Protein AF-H1XUW6-F1 (afdb_monomer)

Radius of gyration: 20.81 Å; Cα contacts (8 Å, |Δi|>4): 342; chains: 1; bounding box: 44×27×60 Å

InterPro domains:
  IPR002676 RimM, N-terminal [PF01782] (3-83)
  IPR009000 Translation protein, beta-barrel domain superfamily [SSF50447] (1-86)
  IPR011033 PRC-barrel-like superfamily [SSF50346] (94-164)
  IPR011961 Ribosome maturation factor RimM [MF_00014] (1-164)
  IPR011961 Ribosome maturation factor RimM [PTHR33692] (2-167)
  IPR011961 Ribosome maturation factor RimM [TIGR02273] (1-164)
  IPR036976 RimM, N-terminal domain superfamily [G3DSA:2.40.30.60] (1-87)
  IPR056792 Ribosome maturation factor RimM, PRC barrel domain [PF24986] (97-164)

Organism: NCBI:txid880073

Solvent-accessible surface area (backbone atoms only — not comparable to full-atom values): 9407 Å² total; per-residue (Å²): 113,46,75,42,27,34,28,67,38,51,42,74,62,63,9,20,30,35,24,42,62,67,44,94,60,69,73,55,58,72,74,46,62,53,40,28,34,75,51,91,96,44,72,46,78,42,42,50,72,46,68,46,81,53,91,74,30,39,36,41,29,35,73,88,21,66,29,37,72,55,19,49,75,43,44,72,34,49,35,28,38,52,73,91,70,51,78,79,66,56,95,94,52,76,58,67,80,62,48,50,63,20,37,32,23,37,85,88,66,48,78,55,32,29,27,73,48,75,50,81,51,98,85,55,41,32,36,33,31,38,30,88,90,71,48,80,35,77,41,59,69,40,75,83,30,47,71,46,76,37,67,89,81,39,35,30,34,30,49,87,58,89,72,62,80,78,118

Secondary structure (DSSP, 8-state):
-EEEEEEEEEETTTTEEEEEE-SS-GGGGGT-SEEEEEETTEEEEEEEEEEEEETTEEEEEETT--SHHHHHTTTTPEEEE-STTSPPPPTT---HHHHTTPEEEETT--EEEEEEEEE--SS--EEEEEPTTS-EEEEE-STTTEEEEETTTTEEEE---TTTT--

Foldseek 3Di:
DDFFWWFAAADDFQQKTKIFGPDPCPVLVQVDQWWWWDDPPDTDIWGWDDWDDDVRIIITDTPVGGGRVSSRVRHGITTHDDPVSDDPADVLDDDFVLQFQAFEAEPVRHTAATFHGWDDDPPFIWTWGQGPVGDTFTFTSDCQFWVDDDSPVSHTYTHDDPPRPVD

Mean predicted aligned error: 10.12 Å

Structure (mmCIF, N/CA/C/O backbone):
data_AF-H1XUW6-F1
#
_entry.id   AF-H1XUW6-F1
#
loop_
_atom_site.group_PDB
_atom_site.id
_atom_site.type_symbol
_atom_site.label_atom_id
_atom_site.label_alt_id
_atom_site.label_comp_id
_atom_site.label_asym_id
_atom_site.label_entity_id
_atom_site.label_seq_id
_atom_site.pdbx_PDB_ins_code
_atom_site.Cartn_x
_atom_site.Cartn_y
_atom_site.Cartn_z
_atom_site.occupancy
_atom_site.B_iso_or_equiv
_atom_site.auth_seq_id
_atom_site.auth_comp_id
_atom_site.auth_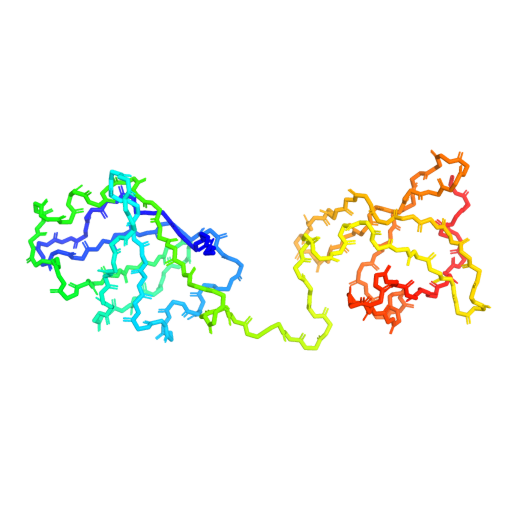asym_id
_atom_site.auth_atom_id
_atom_site.pdbx_PDB_model_num
ATOM 1 N N . MET A 1 1 ? -0.558 -10.169 4.168 1.00 84.81 1 MET A N 1
ATOM 2 C CA . MET A 1 1 ? -1.351 -9.175 4.928 1.00 84.81 1 MET A CA 1
ATOM 3 C C . MET A 1 1 ? -0.705 -7.824 4.738 1.00 84.81 1 MET A C 1
ATOM 5 O O . MET A 1 1 ? 0.509 -7.741 4.877 1.00 84.81 1 MET A O 1
ATOM 9 N N . PHE A 1 2 ? -1.504 -6.805 4.456 1.00 89.50 2 PHE A N 1
ATOM 10 C CA . PHE A 1 2 ? -1.048 -5.498 3.984 1.00 89.50 2 PHE A CA 1
ATOM 11 C C . PHE A 1 2 ? -1.470 -4.414 4.970 1.00 89.50 2 PHE A C 1
ATOM 13 O O . PHE A 1 2 ? -2.565 -4.500 5.518 1.00 89.50 2 PHE A O 1
ATOM 20 N N . VAL A 1 3 ? -0.599 -3.439 5.242 1.00 92.56 3 VAL A N 1
ATOM 21 C CA . VAL A 1 3 ? -0.906 -2.317 6.144 1.00 92.56 3 VAL A CA 1
ATOM 22 C C . VAL A 1 3 ? -1.765 -1.305 5.394 1.00 92.56 3 VAL A C 1
ATOM 24 O O . VAL A 1 3 ? -1.404 -0.897 4.297 1.00 92.56 3 VAL A O 1
ATOM 27 N N . VAL A 1 4 ? -2.870 -0.873 5.998 1.00 94.25 4 VAL A N 1
ATOM 28 C CA . VAL A 1 4 ? -3.778 0.128 5.400 1.00 94.25 4 VAL A CA 1
ATOM 29 C C . VAL A 1 4 ? -3.890 1.409 6.220 1.00 94.25 4 VAL A C 1
ATOM 31 O O . VAL A 1 4 ? -4.238 2.463 5.687 1.00 94.25 4 VAL A O 1
ATOM 34 N N . GLY A 1 5 ? -3.550 1.359 7.508 1.00 95.88 5 GLY A N 1
ATOM 35 C CA . GLY A 1 5 ? -3.573 2.534 8.370 1.00 95.88 5 GLY A CA 1
ATOM 36 C C . GLY A 1 5 ? -2.934 2.298 9.730 1.00 95.88 5 GLY A C 1
ATOM 37 O O . GLY A 1 5 ? -2.570 1.173 10.078 1.00 95.88 5 GLY A O 1
ATOM 38 N N . ARG A 1 6 ? -2.807 3.370 10.512 1.00 97.69 6 ARG A N 1
ATOM 39 C CA . ARG A 1 6 ? -2.270 3.343 11.878 1.00 97.69 6 ARG A CA 1
ATOM 40 C C . ARG A 1 6 ? -3.188 4.088 12.832 1.00 97.69 6 ARG A C 1
ATOM 42 O O . ARG A 1 6 ? -3.545 5.240 12.596 1.00 97.69 6 ARG A O 1
ATOM 49 N N . VAL A 1 7 ? -3.561 3.449 13.932 1.00 98.00 7 VAL A N 1
ATOM 50 C CA . VAL A 1 7 ? -4.396 4.065 14.964 1.00 98.00 7 VAL A CA 1
ATOM 51 C C . VAL A 1 7 ? -3.597 5.155 15.680 1.00 98.00 7 VAL A C 1
ATOM 53 O O . VAL A 1 7 ? -2.545 4.894 16.256 1.00 98.00 7 VAL A O 1
ATOM 56 N N . LEU A 1 8 ? -4.105 6.385 15.680 1.00 97.81 8 LEU A N 1
ATOM 57 C CA . LEU A 1 8 ? -3.460 7.525 16.335 1.00 97.81 8 LEU A CA 1
ATOM 58 C C . LEU A 1 8 ? -3.909 7.680 17.786 1.00 97.81 8 LEU A C 1
ATOM 60 O O . LEU A 1 8 ? -3.096 7.918 18.681 1.00 97.81 8 LEU A O 1
ATOM 64 N N . LYS A 1 9 ? -5.223 7.618 18.009 1.00 97.31 9 LYS A N 1
ATOM 65 C CA . LYS A 1 9 ? -5.851 7.841 19.313 1.00 97.31 9 LYS A CA 1
ATOM 66 C C . LYS A 1 9 ? -7.312 7.386 19.314 1.00 97.31 9 LYS A C 1
ATOM 68 O O . LYS A 1 9 ? -7.914 7.342 18.237 1.00 97.31 9 LYS A O 1
ATOM 73 N N . PRO A 1 10 ? -7.912 7.156 20.490 1.00 97.31 10 PRO A N 1
ATOM 74 C CA . PRO A 1 10 ? -9.360 7.068 20.617 1.00 97.31 10 PRO A CA 1
ATOM 75 C C . PRO A 1 10 ? -10.067 8.349 20.174 1.00 97.31 10 PRO A C 1
ATOM 77 O O . PRO A 1 10 ? -9.499 9.448 20.184 1.00 97.31 10 PRO A O 1
ATOM 80 N N . GLN A 1 11 ? -11.328 8.193 19.796 1.00 95.56 11 GLN A N 1
ATOM 81 C CA . GLN A 1 11 ? -12.229 9.252 19.382 1.00 95.56 11 GLN A CA 1
ATOM 82 C C . GLN A 1 11 ? -13.557 9.105 20.135 1.00 95.56 11 GLN A C 1
ATOM 84 O O . GLN A 1 11 ? -14.330 8.187 19.879 1.00 95.56 11 GLN A O 1
ATOM 89 N N . GLY A 1 12 ? -13.851 10.051 21.029 1.00 91.25 12 GLY A N 1
ATOM 90 C CA . GLY A 1 12 ? -15.042 9.981 21.881 1.00 91.25 12 GLY A CA 1
ATOM 91 C C . GLY A 1 12 ? -14.937 8.890 22.951 1.00 91.25 12 GLY A C 1
ATOM 92 O O . GLY A 1 12 ? -13.843 8.431 23.267 1.00 91.25 12 GLY A O 1
ATOM 93 N N . ILE A 1 13 ? -16.083 8.507 23.522 1.00 90.12 13 ILE A N 1
ATOM 94 C CA . ILE A 1 13 ? -16.157 7.576 24.664 1.00 90.12 13 ILE A CA 1
ATOM 95 C C . ILE A 1 13 ? -16.620 6.159 24.286 1.00 90.12 13 ILE A C 1
ATOM 97 O O . ILE A 1 13 ? -16.402 5.228 25.049 1.00 90.12 13 ILE A O 1
ATOM 101 N N . ASN A 1 14 ? -17.199 5.971 23.095 1.00 91.88 14 ASN A N 1
ATOM 102 C CA . ASN A 1 14 ? -17.826 4.707 22.673 1.00 91.88 14 ASN A CA 1
ATOM 103 C C . ASN A 1 14 ? -16.840 3.700 22.045 1.00 91.88 14 ASN A C 1
ATOM 105 O O . ASN A 1 14 ? -17.261 2.789 21.333 1.00 91.88 14 ASN A O 1
ATOM 109 N N . GLY A 1 15 ? -15.531 3.894 22.221 1.00 93.00 15 GLY A N 1
ATOM 110 C CA . GLY A 1 15 ? -14.502 3.001 21.678 1.00 93.00 15 GLY A CA 1
ATOM 111 C C . GLY A 1 15 ? -14.151 3.188 20.196 1.00 93.00 15 GLY A C 1
ATOM 112 O O . GLY A 1 15 ? -13.415 2.385 19.629 1.00 93.00 15 GLY A O 1
ATOM 113 N N . SER A 1 16 ? -14.624 4.255 19.544 1.00 97.19 16 SER A N 1
ATOM 114 C CA . SER A 1 16 ? -14.145 4.607 18.202 1.00 97.19 16 SER A CA 1
ATOM 115 C C . SER A 1 16 ? -12.686 5.068 18.231 1.00 97.19 16 SER A C 1
ATOM 117 O O . SER A 1 16 ? -12.210 5.636 19.215 1.00 97.19 16 SER A O 1
ATOM 119 N N . VAL A 1 17 ? -11.977 4.886 17.121 1.00 98.25 17 VAL A N 1
ATOM 120 C CA . VAL A 1 17 ? -10.581 5.299 16.959 1.00 98.25 17 VAL A CA 1
ATOM 121 C C . VAL A 1 17 ? -10.401 6.216 15.759 1.00 98.25 17 VAL A C 1
ATOM 123 O O . VAL A 1 17 ? -11.085 6.089 14.746 1.00 98.25 17 VAL A O 1
ATOM 126 N N . LYS A 1 18 ? -9.442 7.137 15.868 1.00 98.12 18 LYS A N 1
ATOM 127 C CA . LYS A 1 18 ? -8.924 7.926 14.753 1.00 98.12 18 LYS A CA 1
ATOM 128 C C . LYS A 1 18 ? -7.691 7.235 14.181 1.00 98.12 18 LYS A C 1
ATOM 130 O O . LYS A 1 18 ? -6.740 6.965 14.914 1.00 98.12 18 LYS A O 1
ATOM 135 N N . VAL A 1 19 ? -7.681 7.034 12.873 1.00 98.25 19 VAL A N 1
ATOM 136 C CA . VAL A 1 19 ? -6.654 6.296 12.139 1.00 98.25 19 VAL A CA 1
ATOM 137 C C . VAL A 1 19 ? -6.062 7.194 11.053 1.00 98.25 19 VAL A C 1
ATOM 139 O O . VAL A 1 19 ? -6.780 7.910 10.357 1.00 98.25 19 VAL A O 1
ATOM 142 N N . GLU A 1 20 ? -4.739 7.186 10.944 1.00 97.12 20 GLU A N 1
ATOM 143 C CA . GLU A 1 20 ? -3.977 7.744 9.827 1.00 97.12 20 GLU A CA 1
ATOM 144 C C . GLU A 1 20 ? -4.001 6.767 8.653 1.00 97.12 20 GLU A C 1
ATOM 146 O O . GLU A 1 20 ? -3.740 5.576 8.835 1.00 97.12 20 GLU A O 1
ATOM 151 N N . ILE A 1 21 ? -4.333 7.271 7.466 1.00 95.12 21 ILE A N 1
ATOM 152 C CA . ILE A 1 21 ? -4.426 6.469 6.246 1.00 95.12 21 ILE A CA 1
ATOM 153 C C . ILE A 1 21 ? -3.017 6.260 5.681 1.00 95.12 21 ILE A C 1
ATOM 155 O O . ILE A 1 21 ? -2.269 7.222 5.526 1.00 95.12 21 ILE A O 1
ATOM 159 N N . ILE A 1 22 ? -2.667 5.004 5.394 1.00 92.94 22 ILE A N 1
ATOM 160 C CA . ILE A 1 22 ? -1.385 4.613 4.777 1.00 92.94 22 ILE A CA 1
ATOM 161 C C . ILE A 1 22 ? -1.601 4.093 3.346 1.00 92.94 22 ILE A C 1
ATOM 163 O O . ILE A 1 22 ? -0.700 4.170 2.520 1.00 92.94 22 ILE A O 1
ATOM 167 N N . THR A 1 23 ? -2.793 3.576 3.043 1.00 85.38 23 THR A N 1
ATOM 168 C CA . THR A 1 23 ? -3.157 3.104 1.700 1.00 85.38 23 THR A CA 1
ATOM 169 C C . THR A 1 23 ? -3.472 4.248 0.730 1.00 85.38 23 THR A C 1
ATOM 171 O O . THR A 1 23 ? -4.017 5.276 1.131 1.00 85.38 23 THR A O 1
ATOM 174 N N . SER A 1 24 ? -3.205 4.028 -0.559 1.00 82.69 24 SER A N 1
ATOM 175 C CA . SER A 1 24 ? -3.619 4.910 -1.659 1.00 82.69 24 SER A CA 1
ATOM 176 C C . SER A 1 24 ? -5.123 4.850 -1.959 1.00 82.69 24 SER A C 1
ATOM 178 O O . SER A 1 24 ? -5.632 5.709 -2.670 1.00 82.69 24 SER A O 1
ATOM 180 N N . PHE A 1 25 ? -5.847 3.876 -1.393 1.00 85.69 25 PHE A N 1
ATOM 181 C CA . PHE A 1 25 ? -7.282 3.666 -1.612 1.00 85.69 25 PHE A CA 1
ATOM 182 C C . PHE A 1 25 ? -8.075 3.909 -0.313 1.00 85.69 25 PHE A C 1
ATOM 184 O O . PHE A 1 25 ? -8.501 2.958 0.341 1.00 85.69 25 PHE A O 1
ATOM 191 N N . PRO A 1 26 ? -8.259 5.168 0.126 1.00 88.00 26 PRO A N 1
ATOM 192 C CA . PRO A 1 26 ? -8.927 5.480 1.392 1.00 88.00 26 PRO A CA 1
ATOM 193 C C . PRO A 1 26 ? -10.404 5.061 1.418 1.00 88.00 26 PRO A C 1
ATOM 195 O O . PRO A 1 26 ? -10.887 4.600 2.451 1.00 88.00 26 PRO A O 1
ATOM 198 N N . GLU A 1 27 ? -11.102 5.192 0.286 1.00 89.56 27 GLU A N 1
ATOM 199 C CA . GLU A 1 27 ? -12.525 4.846 0.121 1.00 89.56 27 GLU A CA 1
ATOM 200 C C . GLU A 1 27 ? -12.804 3.382 0.499 1.00 89.56 27 GLU A C 1
ATOM 202 O O . GLU A 1 27 ? -13.822 3.077 1.114 1.00 89.56 27 GLU A O 1
ATOM 207 N N . HIS A 1 28 ? -11.836 2.496 0.245 1.00 89.50 28 HIS A N 1
ATOM 208 C CA . HIS A 1 28 ? -11.935 1.062 0.498 1.00 89.50 28 HIS A CA 1
ATOM 209 C C . HIS A 1 28 ? -12.192 0.710 1.973 1.00 89.50 28 HIS A C 1
ATOM 211 O O . HIS A 1 28 ? -12.783 -0.325 2.272 1.00 89.50 28 HIS A O 1
ATOM 217 N N . PHE A 1 29 ? -11.834 1.583 2.926 1.00 93.56 29 PHE A N 1
ATOM 218 C CA . PHE A 1 29 ? -12.207 1.367 4.327 1.00 93.56 29 PHE A CA 1
ATOM 219 C C . PHE A 1 29 ? -13.722 1.219 4.525 1.00 93.56 29 PHE A C 1
ATOM 221 O O . PHE A 1 29 ? -14.121 0.561 5.480 1.00 93.56 29 PHE A O 1
ATOM 228 N N . MET A 1 30 ? -14.554 1.811 3.662 1.00 92.31 30 MET A N 1
ATOM 229 C CA . MET A 1 30 ? -16.014 1.713 3.754 1.00 92.31 30 MET A CA 1
ATOM 230 C C . MET A 1 30 ? -16.552 0.325 3.380 1.00 92.31 30 MET A C 1
ATOM 232 O O . MET A 1 30 ? -17.631 -0.038 3.844 1.00 92.31 30 MET A O 1
ATOM 236 N N . ASP A 1 31 ? -15.793 -0.456 2.608 1.00 92.44 31 ASP A N 1
ATOM 237 C CA . ASP A 1 31 ? -16.181 -1.796 2.150 1.00 92.44 31 ASP A CA 1
ATOM 238 C C . ASP A 1 31 ? -15.630 -2.913 3.054 1.00 92.44 31 ASP A C 1
ATOM 240 O O . ASP A 1 31 ? -16.111 -4.053 3.039 1.00 92.44 31 ASP A O 1
ATOM 244 N N . LEU A 1 32 ? -14.632 -2.593 3.884 1.00 94.50 32 LEU A N 1
ATOM 245 C CA . LEU A 1 32 ? -14.008 -3.544 4.797 1.00 94.50 32 LEU A CA 1
ATOM 246 C C . LEU A 1 32 ? -14.962 -3.963 5.920 1.00 94.50 32 LEU A C 1
ATOM 248 O O . LEU A 1 32 ? -15.417 -3.157 6.728 1.00 94.50 32 LEU A O 1
ATOM 252 N N . LYS A 1 33 ? -15.167 -5.277 6.051 1.00 96.12 33 LYS A N 1
ATOM 253 C CA . LYS A 1 33 ? -15.935 -5.871 7.163 1.00 96.12 33 LYS A CA 1
ATOM 254 C C . LYS A 1 33 ? -15.106 -6.065 8.429 1.00 96.12 33 LYS A C 1
ATOM 256 O O . LYS A 1 33 ? -15.650 -6.148 9.528 1.00 96.12 33 LYS A O 1
ATOM 261 N N . LYS A 1 34 ? -13.790 -6.200 8.284 1.00 96.75 34 LYS A N 1
ATOM 262 C CA . LYS A 1 34 ? -12.857 -6.425 9.388 1.00 96.75 34 LYS A CA 1
ATOM 263 C C . LYS A 1 34 ? -11.459 -5.963 9.017 1.00 96.75 34 LYS A C 1
ATOM 265 O O . LYS A 1 34 ? -11.097 -5.909 7.847 1.00 96.75 34 LYS A O 1
ATOM 270 N N . VAL A 1 35 ? -10.656 -5.717 10.038 1.00 97.31 35 VAL A N 1
ATOM 271 C CA . VAL A 1 35 ? -9.208 -5.518 9.936 1.00 97.31 35 VAL A CA 1
ATOM 272 C C . VAL A 1 35 ? -8.515 -6.383 10.973 1.00 97.31 35 VAL A C 1
ATOM 274 O O . VAL A 1 35 ? -9.141 -6.922 11.883 1.00 97.31 35 VAL A O 1
ATOM 277 N N . TYR A 1 36 ? -7.205 -6.514 10.848 1.00 97.38 36 TYR A N 1
ATOM 278 C CA . TYR A 1 36 ? -6.379 -7.211 11.817 1.00 97.38 36 TYR A CA 1
ATOM 279 C C . TYR A 1 36 ? -5.450 -6.227 12.507 1.00 97.38 36 TYR A C 1
ATOM 281 O O . TYR A 1 36 ? -4.937 -5.304 11.879 1.00 97.38 36 TYR A O 1
ATOM 289 N N . VAL A 1 37 ? -5.195 -6.459 13.787 1.00 96.56 37 VAL A N 1
ATOM 290 C CA . VAL A 1 37 ? -4.239 -5.703 14.593 1.00 96.56 37 VAL A CA 1
ATOM 291 C C . VAL A 1 37 ? -3.194 -6.670 15.131 1.00 96.56 37 VAL A C 1
ATOM 293 O O . VAL A 1 37 ? -3.535 -7.751 15.615 1.00 96.56 37 VAL A O 1
ATOM 296 N N . GLN A 1 38 ? -1.915 -6.301 15.046 1.00 90.44 38 GLN A N 1
ATOM 297 C CA . GLN A 1 38 ? -0.851 -7.079 15.678 1.00 90.44 38 GLN A CA 1
ATOM 298 C C . GLN A 1 38 ? -0.941 -6.901 17.200 1.00 90.44 38 GLN A C 1
ATOM 300 O O . GLN A 1 38 ? -0.817 -5.793 17.716 1.00 90.44 38 GLN A O 1
ATOM 305 N N . LYS A 1 39 ? -1.153 -7.997 17.922 1.00 84.19 39 LYS A N 1
ATOM 306 C CA . LYS A 1 39 ? -1.145 -8.056 19.385 1.00 84.19 39 LYS A CA 1
ATOM 307 C C . LYS A 1 39 ? -0.180 -9.162 19.790 1.00 84.19 39 LYS A C 1
ATOM 309 O O . LYS A 1 39 ? -0.408 -10.334 19.497 1.00 84.19 39 LYS A O 1
ATOM 314 N N . GLU A 1 40 ? 0.921 -8.775 20.428 1.00 82.31 40 GLU A N 1
ATOM 315 C CA . GLU A 1 40 ? 2.009 -9.694 20.782 1.00 82.31 40 GLU A CA 1
ATOM 316 C C . GLU A 1 40 ? 2.459 -10.515 19.555 1.00 82.31 40 GLU A C 1
ATOM 318 O O . GLU A 1 40 ? 2.821 -9.949 18.522 1.00 82.31 40 GLU A O 1
ATOM 323 N N . ASN A 1 41 ? 2.374 -11.845 19.633 1.00 83.94 41 ASN A N 1
ATOM 324 C CA . ASN A 1 41 ? 2.787 -12.777 18.586 1.00 83.94 41 ASN A CA 1
ATOM 325 C C . ASN A 1 41 ? 1.642 -13.208 17.655 1.00 83.94 41 ASN A C 1
ATOM 327 O O . ASN A 1 41 ? 1.804 -14.152 16.882 1.00 83.94 41 ASN A O 1
ATOM 331 N N . LYS A 1 42 ? 0.467 -12.567 17.729 1.00 89.00 42 LYS A N 1
ATOM 332 C CA . LYS A 1 42 ? -0.702 -12.931 16.919 1.00 89.00 42 LYS A CA 1
ATOM 333 C C . LYS A 1 42 ? -1.357 -11.710 16.287 1.00 89.00 42 LYS A C 1
ATOM 335 O O . LYS A 1 42 ? -1.270 -10.590 16.779 1.00 89.00 42 LYS A O 1
ATOM 340 N N . LYS A 1 43 ? -2.051 -11.945 15.178 1.00 88.38 43 LYS A N 1
ATOM 341 C CA . LYS A 1 43 ? -2.925 -10.948 14.564 1.00 88.38 43 LYS A CA 1
ATOM 342 C C . LYS A 1 43 ? -4.356 -11.232 14.971 1.00 88.38 43 LYS A C 1
ATOM 344 O O . LYS A 1 43 ? -4.897 -12.282 14.636 1.00 88.38 43 LYS A O 1
ATOM 349 N N . GLN A 1 44 ? -4.937 -10.305 15.713 1.00 95.06 44 GLN A N 1
ATOM 350 C CA . GLN A 1 44 ? -6.314 -10.387 16.169 1.00 95.06 44 GLN A CA 1
ATOM 351 C C . GLN A 1 44 ? -7.216 -9.655 15.178 1.00 95.06 44 GLN A C 1
ATOM 353 O O . GLN A 1 44 ? -6.894 -8.543 14.765 1.00 95.06 44 GLN A O 1
ATOM 358 N N . ALA A 1 45 ? -8.318 -10.290 14.783 1.00 96.56 45 ALA A N 1
ATOM 359 C CA . ALA A 1 45 ? -9.327 -9.669 13.936 1.00 96.56 45 ALA A CA 1
ATOM 360 C C . ALA A 1 45 ? -10.228 -8.741 14.766 1.00 96.56 45 ALA A C 1
ATOM 362 O O . ALA A 1 45 ? -10.577 -9.076 15.896 1.00 96.56 45 ALA A O 1
ATOM 363 N N . TYR A 1 46 ? -10.598 -7.610 14.176 1.00 97.62 46 TYR A N 1
ATOM 364 C CA . TYR A 1 46 ? -11.557 -6.642 14.696 1.00 97.62 46 TYR A CA 1
ATOM 365 C C . TYR A 1 46 ? -12.598 -6.363 13.616 1.00 97.62 46 TYR A C 1
ATOM 367 O O . TYR A 1 46 ? -12.244 -6.012 12.485 1.00 97.62 46 TYR A O 1
ATOM 375 N N . SER A 1 47 ? -13.868 -6.537 13.957 1.00 98.12 47 SER A N 1
ATOM 376 C CA . SER A 1 47 ? -15.004 -6.347 13.060 1.00 98.12 47 SER A CA 1
ATOM 377 C C . SER A 1 47 ? -15.369 -4.870 13.004 1.00 98.12 47 SER A C 1
ATOM 379 O O . SER A 1 47 ? -15.470 -4.208 14.035 1.00 98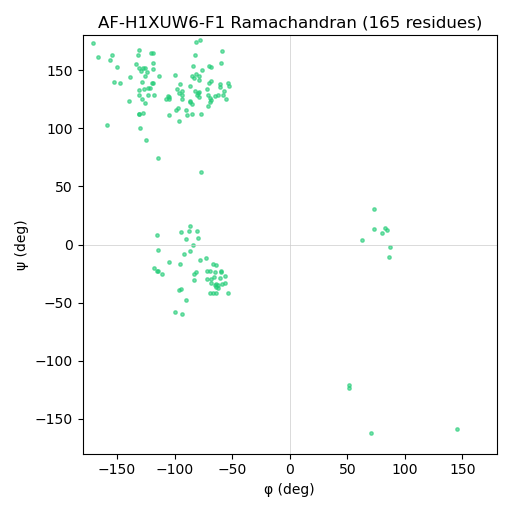.12 47 SER A O 1
ATOM 381 N N . ILE A 1 48 ? -15.555 -4.338 11.802 1.00 97.88 48 ILE A N 1
ATOM 382 C CA . ILE A 1 48 ? -15.886 -2.931 11.584 1.00 97.88 48 ILE A CA 1
ATOM 383 C C . ILE A 1 48 ? -17.406 -2.757 11.660 1.00 97.88 48 ILE A C 1
ATOM 385 O O . ILE A 1 48 ? -18.139 -3.372 10.892 1.00 97.88 48 ILE A O 1
ATOM 389 N N . GLU A 1 49 ? -17.877 -1.894 12.561 1.00 97.31 49 GLU A N 1
ATOM 390 C CA . GLU A 1 49 ? -19.298 -1.522 12.660 1.00 97.31 49 GLU A CA 1
ATOM 391 C C . GLU A 1 49 ? -19.606 -0.226 11.919 1.00 97.31 49 GLU A C 1
ATOM 393 O O . GLU A 1 49 ? -20.663 -0.079 11.309 1.00 97.31 49 GLU A O 1
ATOM 398 N N . GLN A 1 50 ? -18.692 0.741 11.998 1.00 96.38 50 GLN A N 1
ATOM 399 C CA . GLN A 1 50 ? -18.884 2.046 11.387 1.00 96.38 50 GLN A CA 1
ATOM 400 C C . GLN A 1 50 ? -17.554 2.618 10.923 1.00 96.38 50 GLN A C 1
ATOM 402 O O . GLN A 1 50 ? -16.552 2.566 11.640 1.00 96.38 50 GLN A O 1
ATOM 407 N N . VAL A 1 51 ? -17.587 3.235 9.746 1.00 97.50 51 VAL A N 1
ATOM 408 C CA . VAL A 1 51 ? -16.460 3.939 9.143 1.00 97.50 51 VAL A CA 1
ATOM 409 C C . VAL A 1 51 ? -16.899 5.334 8.741 1.00 97.50 51 VAL A C 1
ATOM 411 O O . VAL A 1 51 ? -18.002 5.541 8.239 1.00 97.50 51 VAL A O 1
ATOM 414 N N . ARG A 1 52 ? -16.022 6.311 8.965 1.00 96.31 52 ARG A N 1
ATOM 415 C CA . ARG A 1 52 ? -16.181 7.668 8.447 1.00 96.31 52 ARG A CA 1
ATOM 416 C C . ARG A 1 52 ? -14.845 8.210 7.963 1.00 96.31 52 ARG A C 1
ATOM 418 O O . ARG A 1 52 ? -13.906 8.328 8.749 1.00 96.31 52 ARG A O 1
ATOM 425 N N . LEU A 1 53 ? -14.791 8.611 6.698 1.00 95.44 53 LEU A N 1
ATOM 426 C CA . LEU A 1 53 ? -13.629 9.270 6.105 1.00 95.44 53 LEU A CA 1
ATOM 427 C C . LEU A 1 53 ? -13.648 10.780 6.355 1.00 95.44 53 LEU A C 1
ATOM 429 O O . LEU A 1 53 ? -14.703 11.416 6.431 1.00 95.44 53 LEU A O 1
ATOM 433 N N . SER A 1 54 ? -12.461 11.357 6.543 1.00 92.88 54 SER A N 1
ATOM 434 C CA . SER A 1 54 ? -12.273 12.793 6.730 1.00 92.88 54 SER A CA 1
ATOM 435 C C . SER A 1 54 ? -10.837 13.203 6.398 1.00 92.88 54 SER A C 1
ATOM 437 O O . SER A 1 54 ? -9.919 13.043 7.211 1.00 92.88 54 SER A O 1
ATOM 439 N N . ASN A 1 55 ? -10.646 13.792 5.215 1.00 87.38 55 ASN A N 1
ATOM 440 C CA . ASN A 1 55 ? -9.334 14.179 4.690 1.00 87.38 55 ASN A CA 1
ATOM 441 C C . ASN A 1 55 ? -8.346 12.992 4.755 1.00 87.38 55 ASN A C 1
ATOM 443 O O . ASN A 1 55 ? -8.633 11.914 4.255 1.00 87.38 55 ASN A O 1
ATOM 447 N N . ARG A 1 56 ? -7.204 13.168 5.428 1.00 89.44 56 ARG A N 1
ATOM 448 C CA . ARG A 1 56 ? -6.154 12.149 5.625 1.00 89.44 56 ARG A CA 1
ATOM 449 C C . ARG A 1 56 ? -6.430 11.134 6.746 1.00 89.44 56 ARG A C 1
ATOM 451 O O . ARG A 1 56 ? -5.509 10.457 7.202 1.00 89.44 56 ARG A O 1
ATOM 458 N N . PHE A 1 57 ? -7.650 11.097 7.277 1.00 96.44 57 PHE A N 1
ATOM 459 C CA . PHE A 1 57 ? -8.001 10.258 8.418 1.00 96.44 57 PHE A CA 1
ATOM 460 C C . PHE A 1 57 ? -9.242 9.422 8.146 1.00 96.44 57 PHE A C 1
ATOM 462 O O . PHE A 1 57 ? -10.180 9.865 7.481 1.00 96.44 57 PHE A O 1
ATOM 469 N N . VAL A 1 58 ? -9.271 8.249 8.768 1.00 97.38 58 VAL A N 1
ATOM 470 C CA . VAL A 1 58 ? -10.468 7.424 8.885 1.00 97.38 58 VAL A CA 1
ATOM 471 C C . VAL A 1 58 ? -10.812 7.244 10.360 1.00 97.38 58 VAL A C 1
ATOM 473 O O . VAL A 1 58 ? -9.936 7.109 11.215 1.00 97.38 58 VAL A O 1
ATOM 476 N N . PHE A 1 59 ? -12.097 7.316 10.678 1.00 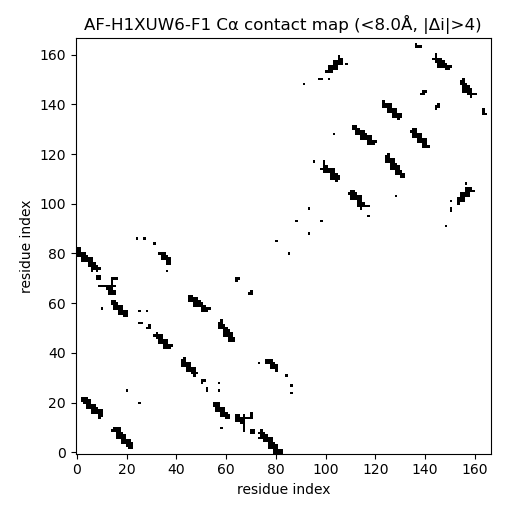97.75 59 PHE A N 1
ATOM 477 C CA . PHE A 1 59 ? -12.624 7.043 12.006 1.00 97.75 59 PHE A CA 1
ATOM 478 C C . PHE A 1 59 ? -13.361 5.719 11.960 1.00 97.75 59 PHE A C 1
ATOM 480 O O . PHE A 1 59 ? -14.244 5.549 11.121 1.00 97.75 59 PHE A O 1
ATOM 487 N N . ILE A 1 60 ? -12.987 4.797 12.841 1.00 98.12 60 ILE A N 1
ATOM 488 C CA . ILE A 1 60 ? -13.510 3.433 12.828 1.00 98.12 60 ILE A CA 1
ATOM 489 C C . ILE A 1 60 ? -14.071 3.097 14.203 1.00 98.12 60 ILE A C 1
ATOM 491 O O . ILE A 1 60 ? -13.439 3.371 15.224 1.00 98.12 60 ILE A O 1
ATOM 495 N N . LYS A 1 61 ? -15.261 2.505 14.227 1.00 98.00 61 LYS A N 1
ATOM 496 C CA . LYS A 1 61 ? -15.834 1.833 15.391 1.00 98.00 61 LYS A CA 1
ATOM 497 C C . LYS A 1 61 ? -15.729 0.328 15.160 1.00 98.00 61 LYS A C 1
ATOM 499 O O . LYS A 1 61 ? -16.199 -0.164 14.134 1.00 98.00 61 LYS A O 1
ATOM 504 N N . PHE A 1 62 ? -15.104 -0.367 16.105 1.00 98.00 62 PHE A N 1
ATOM 505 C CA . PHE A 1 62 ? -15.029 -1.824 16.105 1.00 98.00 62 PHE A CA 1
ATOM 506 C C . PHE A 1 62 ? -16.071 -2.417 17.054 1.00 98.00 62 PHE A C 1
ATOM 508 O O . PHE A 1 62 ? -16.323 -1.838 18.114 1.00 98.00 62 PHE A O 1
ATOM 515 N N . ALA A 1 63 ? -16.618 -3.580 16.701 1.00 97.44 63 ALA A N 1
ATOM 516 C CA . ALA A 1 63 ? -17.594 -4.293 17.532 1.00 97.44 63 ALA A CA 1
ATOM 517 C C . ALA A 1 63 ? -16.987 -4.743 18.869 1.00 97.44 63 ALA A C 1
ATOM 519 O O . ALA A 1 63 ? -17.635 -4.741 19.916 1.00 97.44 63 ALA A O 1
ATOM 520 N N . GLU A 1 64 ? -15.702 -5.090 18.846 1.00 97.06 64 GLU A N 1
ATOM 521 C CA . GLU A 1 64 ? -14.956 -5.600 19.993 1.00 97.06 64 GLU A CA 1
ATOM 522 C C . GLU A 1 64 ? -14.399 -4.490 20.903 1.00 97.06 64 GLU A C 1
ATOM 524 O O . GLU A 1 64 ? -13.721 -4.805 21.876 1.00 97.06 64 GLU A O 1
ATOM 529 N N . VAL A 1 65 ? -14.630 -3.207 20.587 1.00 97.06 65 VAL A N 1
ATOM 530 C CA . VAL A 1 65 ? -14.050 -2.061 21.312 1.00 97.06 65 VAL A CA 1
ATOM 531 C C . VAL A 1 65 ? -15.143 -1.073 21.681 1.00 97.06 65 VAL A C 1
ATOM 533 O O . VAL A 1 65 ? -15.564 -0.274 20.848 1.00 97.06 65 VAL A O 1
ATOM 536 N N . ASN A 1 66 ? -15.604 -1.101 22.927 1.00 96.62 66 ASN A N 1
ATOM 537 C CA . ASN A 1 66 ? -16.808 -0.411 23.397 1.00 96.62 66 ASN A CA 1
ATOM 538 C C . ASN A 1 66 ? -16.556 0.711 24.405 1.00 96.62 66 ASN A C 1
ATOM 540 O O . ASN A 1 66 ? -17.488 1.443 24.737 1.00 96.62 66 ASN A O 1
ATOM 544 N N . SER A 1 67 ? -15.309 0.903 24.830 1.00 96.94 67 SER A N 1
ATOM 545 C CA . SER A 1 67 ? -14.910 1.972 25.746 1.00 96.94 67 SER A CA 1
ATOM 546 C C . SER A 1 67 ? -13.674 2.723 25.256 1.00 96.94 67 SER A C 1
ATOM 548 O O . SER A 1 67 ? -12.932 2.256 24.384 1.00 96.94 67 SER A O 1
ATOM 550 N N . ILE A 1 68 ? -13.439 3.909 25.822 1.00 96.94 68 ILE A N 1
ATOM 551 C CA . ILE A 1 68 ? -12.216 4.670 25.552 1.00 96.94 68 ILE A CA 1
ATOM 552 C C . ILE A 1 68 ? -10.973 3.902 26.018 1.00 96.94 68 ILE A C 1
ATOM 554 O O . ILE A 1 68 ? -9.971 3.907 25.310 1.00 96.94 68 ILE A O 1
ATOM 558 N N . GLU A 1 69 ? -11.044 3.189 27.143 1.00 96.88 69 GLU A N 1
ATOM 559 C CA . GLU A 1 69 ? -9.949 2.387 27.690 1.00 96.88 69 GLU A CA 1
ATOM 560 C C . GLU A 1 69 ? -9.566 1.237 26.752 1.00 96.88 69 GLU A C 1
ATOM 562 O O . GLU A 1 69 ? -8.384 0.998 26.509 1.00 96.88 69 GLU A O 1
ATOM 567 N N . GLU A 1 70 ? -10.550 0.551 26.164 1.00 96.38 70 GLU A N 1
ATOM 568 C CA . GLU A 1 70 ? -10.301 -0.503 25.176 1.00 96.38 70 GLU A CA 1
ATOM 569 C C . GLU A 1 70 ? -9.687 0.074 23.895 1.00 96.38 70 GLU A C 1
ATOM 571 O O . GLU A 1 70 ? -8.724 -0.482 23.355 1.00 96.38 70 GLU A O 1
ATOM 576 N N . ALA A 1 71 ? -10.190 1.225 23.438 1.00 97.12 71 ALA A N 1
ATOM 577 C CA . ALA A 1 71 ? -9.656 1.925 22.276 1.00 97.12 71 ALA A CA 1
ATOM 578 C C . ALA A 1 71 ? -8.221 2.422 22.503 1.00 97.12 71 ALA A C 1
ATOM 580 O O . ALA A 1 71 ? -7.409 2.398 21.575 1.00 97.12 71 ALA A O 1
ATOM 581 N N . GLU A 1 72 ? -7.872 2.832 23.727 1.00 96.69 72 GLU A N 1
ATOM 582 C CA . GLU A 1 72 ? -6.501 3.210 24.088 1.00 96.69 72 GLU A CA 1
ATOM 583 C C . GLU A 1 72 ? -5.522 2.054 23.856 1.00 96.69 72 GLU A C 1
ATOM 585 O O . GLU A 1 72 ? -4.404 2.279 23.393 1.00 96.69 72 GLU A O 1
ATOM 590 N N . THR A 1 73 ? -5.945 0.800 24.061 1.00 95.62 73 THR A N 1
ATOM 591 C CA . THR A 1 73 ? -5.084 -0.370 23.803 1.00 95.62 73 THR A CA 1
ATOM 592 C C . THR A 1 73 ? -4.698 -0.532 22.329 1.00 95.62 73 THR A C 1
ATOM 594 O O . THR A 1 73 ? -3.774 -1.290 22.011 1.00 95.62 73 THR A O 1
ATOM 597 N N . LEU A 1 74 ? -5.421 0.126 21.419 1.00 96.38 74 LEU A N 1
ATOM 598 C CA . LEU A 1 74 ? -5.150 0.121 19.985 1.00 96.38 74 LEU A CA 1
ATOM 599 C C . LEU A 1 74 ? -4.249 1.274 19.550 1.00 96.38 74 LEU A C 1
ATOM 601 O O . LEU A 1 74 ? -3.816 1.292 18.401 1.00 96.38 74 LEU A O 1
ATOM 605 N N . ARG A 1 75 ? -3.934 2.230 20.428 1.00 96.81 75 ARG A N 1
ATOM 606 C CA . ARG A 1 75 ? -3.071 3.365 20.094 1.00 96.81 75 ARG A CA 1
ATOM 607 C C . ARG A 1 75 ? -1.740 2.901 19.496 1.00 96.81 75 ARG A C 1
ATOM 609 O O . ARG A 1 75 ? -1.094 1.991 20.009 1.00 96.81 75 ARG A O 1
ATOM 616 N N . ASN A 1 76 ? -1.320 3.578 18.427 1.00 95.81 76 ASN A N 1
ATOM 617 C CA . ASN A 1 76 ? -0.114 3.312 17.640 1.00 95.81 76 ASN A CA 1
ATOM 618 C C . ASN A 1 76 ? -0.069 1.948 16.940 1.00 95.81 76 ASN A C 1
ATOM 620 O O . ASN A 1 76 ? 0.932 1.647 16.293 1.00 95.81 76 ASN A O 1
ATOM 624 N N . GLN A 1 77 ? -1.129 1.144 17.016 1.00 96.62 77 GLN A N 1
ATOM 625 C CA . GLN A 1 77 ? -1.179 -0.125 16.310 1.00 96.62 77 GLN A CA 1
ATOM 626 C C . GLN A 1 77 ? -1.500 0.072 14.828 1.00 96.62 77 GLN A C 1
ATOM 628 O O . GLN A 1 77 ? -2.277 0.953 14.447 1.00 96.62 77 GLN A O 1
ATOM 633 N N . TYR A 1 78 ? -0.912 -0.777 13.990 1.00 96.69 78 TYR A N 1
ATOM 634 C CA . TYR A 1 78 ? -1.216 -0.836 12.565 1.00 96.69 78 TYR A CA 1
ATOM 635 C C . TYR A 1 78 ? -2.452 -1.695 12.303 1.00 96.69 78 TYR A C 1
ATOM 637 O O . TYR A 1 78 ? -2.657 -2.730 12.943 1.00 96.69 78 TYR A O 1
ATOM 645 N N . LEU A 1 79 ? -3.248 -1.262 11.328 1.00 97.06 79 LEU A N 1
ATOM 646 C CA . LEU A 1 79 ? -4.370 -2.007 10.781 1.00 97.06 79 LEU A CA 1
ATOM 647 C C . LEU A 1 79 ? -3.914 -2.740 9.524 1.00 97.06 79 LEU A C 1
ATOM 649 O O . LEU A 1 79 ? -3.322 -2.137 8.623 1.00 97.06 79 LEU A O 1
ATOM 653 N N . TYR A 1 80 ? -4.217 -4.031 9.471 1.00 95.56 80 TYR A N 1
ATOM 654 C CA . TYR A 1 80 ? -3.874 -4.909 8.365 1.00 95.56 80 TYR A CA 1
ATOM 655 C C . TYR A 1 80 ? -5.123 -5.491 7.704 1.00 95.56 80 TYR A C 1
ATOM 657 O O . TYR A 1 80 ? -6.116 -5.760 8.377 1.00 95.56 80 TYR A O 1
ATOM 665 N N . ILE A 1 81 ? -5.021 -5.785 6.413 1.00 94.06 81 ILE A N 1
ATOM 666 C CA . ILE A 1 81 ? -6.008 -6.556 5.642 1.00 94.06 81 ILE A CA 1
ATOM 667 C C . ILE A 1 81 ? -5.367 -7.813 5.041 1.00 94.06 81 ILE A C 1
ATOM 669 O O . ILE A 1 81 ? -4.132 -7.949 5.021 1.00 94.06 81 ILE A O 1
ATOM 673 N N . THR A 1 82 ? -6.185 -8.765 4.592 1.00 90.81 82 THR A N 1
ATOM 674 C CA . THR A 1 82 ? -5.696 -9.940 3.851 1.00 90.81 82 THR A CA 1
ATOM 675 C C . THR A 1 82 ? -5.463 -9.609 2.374 1.00 90.81 82 THR A C 1
ATOM 677 O O . THR A 1 82 ? -5.705 -8.484 1.956 1.00 90.81 82 THR A O 1
ATOM 680 N N . GLY A 1 83 ? -4.911 -10.555 1.605 1.00 83.94 83 GLY A N 1
ATOM 681 C CA . GLY A 1 83 ? -4.797 -10.387 0.150 1.00 83.94 83 GLY A CA 1
ATOM 682 C C . GLY A 1 83 ? -6.158 -10.412 -0.546 1.00 83.94 83 GLY A C 1
ATOM 683 O O . GLY A 1 83 ? -6.358 -9.660 -1.486 1.00 83.94 83 GLY A O 1
ATOM 684 N N . ASP A 1 84 ? -7.102 -11.197 -0.024 1.00 84.38 84 ASP A N 1
ATOM 685 C CA . ASP A 1 84 ? -8.465 -11.310 -0.565 1.00 84.38 84 ASP A CA 1
ATOM 686 C C . ASP A 1 84 ? -9.289 -10.031 -0.358 1.00 84.38 84 ASP A C 1
ATOM 688 O O . ASP A 1 84 ? -10.255 -9.789 -1.071 1.00 84.38 84 ASP A O 1
ATOM 692 N N . ASP A 1 85 ? -8.899 -9.219 0.627 1.00 84.81 85 ASP A N 1
ATOM 693 C 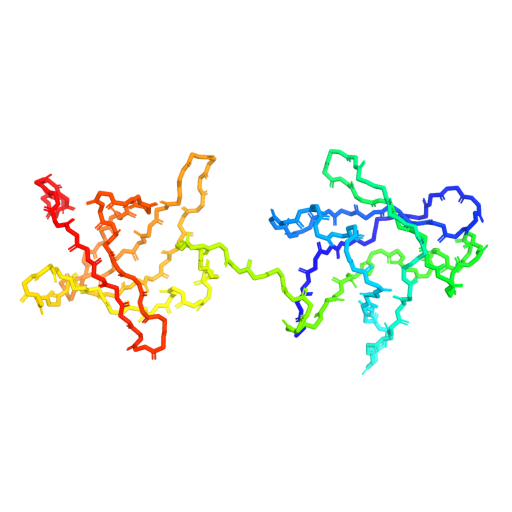CA . ASP A 1 85 ? -9.489 -7.911 0.896 1.00 84.81 85 ASP A CA 1
ATOM 694 C C . ASP A 1 85 ? -8.763 -6.792 0.129 1.00 84.81 85 ASP A C 1
ATOM 696 O O . ASP A 1 85 ? -9.031 -5.632 0.390 1.00 84.81 85 ASP A O 1
ATOM 700 N N . LEU A 1 86 ? -7.780 -7.060 -0.738 1.00 79.88 86 LEU A N 1
ATOM 701 C CA . LEU A 1 86 ? -7.182 -5.986 -1.537 1.00 79.88 86 LEU A CA 1
ATOM 702 C C . LEU A 1 86 ? -8.202 -5.457 -2.551 1.00 79.88 86 LEU A C 1
ATOM 704 O O . LEU A 1 86 ? -8.929 -6.234 -3.169 1.00 79.88 86 LEU A O 1
ATOM 708 N N . MET A 1 87 ? -8.216 -4.136 -2.762 1.00 71.00 87 MET A N 1
ATOM 709 C CA . MET A 1 87 ? -8.950 -3.567 -3.892 1.00 71.00 87 MET A CA 1
ATOM 710 C C . MET A 1 87 ? -8.423 -4.196 -5.182 1.00 71.00 87 MET A C 1
ATOM 712 O O . MET A 1 87 ? -7.199 -4.237 -5.358 1.00 71.00 87 MET A O 1
ATOM 716 N N . PRO A 1 88 ? -9.308 -4.668 -6.079 1.00 65.31 88 PRO A N 1
ATOM 717 C CA . PRO A 1 88 ? -8.877 -5.033 -7.412 1.00 65.31 88 PRO A CA 1
ATOM 718 C C . PRO A 1 88 ? -8.247 -3.793 -8.041 1.00 65.31 88 PRO A C 1
ATOM 720 O O . PRO A 1 88 ? -8.829 -2.708 -8.012 1.00 65.31 88 PRO A O 1
ATOM 723 N N . LEU A 1 89 ? -7.039 -3.963 -8.561 1.00 67.25 89 LEU A N 1
ATOM 724 C CA . LEU A 1 89 ? -6.374 -2.927 -9.331 1.00 67.25 89 LEU A CA 1
ATOM 725 C C . LEU A 1 89 ? -7.237 -2.608 -10.559 1.00 67.25 89 LEU A C 1
ATOM 727 O O . LEU A 1 89 ? -7.802 -3.517 -11.177 1.00 67.25 89 LEU A O 1
ATOM 731 N N . GLY A 1 90 ? -7.373 -1.322 -10.884 1.00 64.50 90 GLY A N 1
ATOM 732 C CA . GLY A 1 90 ? -7.981 -0.905 -12.142 1.00 64.50 90 GLY A CA 1
ATOM 733 C C . GLY A 1 90 ? -7.227 -1.467 -13.352 1.00 64.50 90 GLY A C 1
ATOM 734 O O . GLY A 1 90 ? -6.100 -1.954 -13.239 1.00 64.50 90 GLY A O 1
ATOM 735 N N . GLU A 1 91 ? -7.835 -1.383 -14.539 1.00 65.38 91 GLU A N 1
ATOM 736 C CA . GLU A 1 91 ? -7.083 -1.612 -15.775 1.00 65.38 91 GLU A CA 1
ATOM 737 C C . GLU A 1 91 ? -5.877 -0.659 -15.802 1.00 65.38 91 GLU A C 1
ATOM 739 O O . GLU A 1 91 ? -6.042 0.553 -15.663 1.00 65.38 91 GLU A O 1
ATOM 744 N N . ASP A 1 92 ? -4.678 -1.218 -15.968 1.00 72.12 92 ASP A N 1
ATOM 745 C CA . ASP A 1 92 ? -3.391 -0.510 -15.952 1.00 72.12 92 ASP A CA 1
ATOM 746 C C . ASP A 1 92 ? -2.889 -0.017 -14.576 1.00 72.12 92 ASP A C 1
ATOM 748 O O . ASP A 1 92 ? -1.916 0.737 -14.523 1.00 72.12 92 ASP A O 1
ATOM 752 N N . GLU A 1 93 ? -3.476 -0.465 -13.462 1.00 78.06 93 GLU A N 1
ATOM 753 C CA . GLU A 1 93 ? -2.898 -0.264 -12.127 1.00 78.06 93 GLU A CA 1
ATOM 754 C C . GLU A 1 93 ? -2.071 -1.483 -11.696 1.00 78.06 93 GLU A C 1
ATOM 756 O O . GLU A 1 93 ? -2.471 -2.632 -11.877 1.00 78.06 93 GLU A O 1
ATOM 761 N N . TYR A 1 94 ? -0.911 -1.234 -11.088 1.00 81.94 94 TYR A N 1
ATOM 762 C CA . TYR A 1 94 ? 0.017 -2.277 -10.649 1.00 81.94 94 TYR A CA 1
ATOM 763 C C . TYR A 1 94 ? 0.582 -1.925 -9.279 1.00 81.94 94 TYR A C 1
ATOM 765 O O . TYR A 1 94 ? 0.867 -0.759 -8.994 1.00 81.94 94 TYR A O 1
ATOM 773 N N . TYR A 1 95 ? 0.800 -2.925 -8.424 1.00 81.50 95 TYR A N 1
ATOM 774 C CA . TYR A 1 95 ? 1.572 -2.681 -7.215 1.00 81.50 95 TYR A CA 1
ATOM 775 C C . TYR A 1 95 ? 3.039 -2.444 -7.569 1.00 81.50 95 TYR A C 1
ATOM 777 O O . TYR A 1 95 ? 3.623 -3.168 -8.368 1.00 81.50 95 TYR A O 1
ATOM 785 N N . ILE A 1 96 ? 3.679 -1.479 -6.905 1.00 85.38 96 ILE A N 1
ATOM 786 C CA . ILE A 1 96 ? 5.097 -1.161 -7.139 1.00 85.38 96 ILE A CA 1
ATOM 787 C C . ILE A 1 96 ? 5.980 -2.410 -7.009 1.00 85.38 96 ILE A C 1
ATOM 789 O O . ILE A 1 96 ? 6.847 -2.635 -7.844 1.00 85.38 96 ILE A O 1
ATOM 793 N N . HIS A 1 97 ? 5.737 -3.263 -6.010 1.00 81.75 97 HIS A N 1
ATOM 794 C CA . HIS A 1 97 ? 6.538 -4.475 -5.807 1.00 81.75 97 HIS A CA 1
ATOM 795 C C . HIS A 1 97 ? 6.409 -5.504 -6.939 1.00 81.75 97 HIS A C 1
ATOM 797 O O . HIS A 1 97 ? 7.333 -6.288 -7.123 1.00 81.75 97 HIS A O 1
ATOM 803 N N . ASP A 1 98 ? 5.310 -5.471 -7.694 1.00 87.19 98 ASP A N 1
ATOM 804 C CA . ASP A 1 98 ? 5.105 -6.306 -8.879 1.00 87.19 98 ASP A CA 1
ATOM 805 C C . ASP A 1 98 ? 5.803 -5.725 -10.120 1.00 87.19 98 ASP A C 1
ATOM 807 O O . ASP A 1 98 ? 6.117 -6.454 -11.059 1.00 87.19 98 ASP A O 1
ATOM 811 N N . LEU A 1 99 ? 6.060 -4.411 -10.130 1.00 93.25 99 LEU A N 1
ATOM 812 C CA . LEU A 1 99 ? 6.758 -3.717 -11.215 1.00 93.25 99 LEU A CA 1
ATOM 813 C C . LEU A 1 99 ? 8.283 -3.813 -11.104 1.00 93.25 99 LEU A C 1
ATOM 815 O O . LEU A 1 99 ? 8.991 -3.785 -12.113 1.00 93.25 99 LEU A O 1
ATOM 819 N N . LEU A 1 100 ? 8.811 -3.900 -9.885 1.00 93.62 100 LEU A N 1
ATOM 820 C CA . LEU A 1 100 ? 10.250 -3.989 -9.663 1.00 93.62 100 LEU A CA 1
ATOM 821 C C . LEU A 1 100 ? 10.810 -5.297 -10.237 1.00 93.62 100 LEU A C 1
ATOM 823 O O . LEU A 1 100 ? 10.352 -6.391 -9.923 1.00 93.62 100 LEU A O 1
ATOM 827 N N . GLY A 1 101 ? 11.854 -5.183 -11.058 1.00 95.56 101 GLY A N 1
ATOM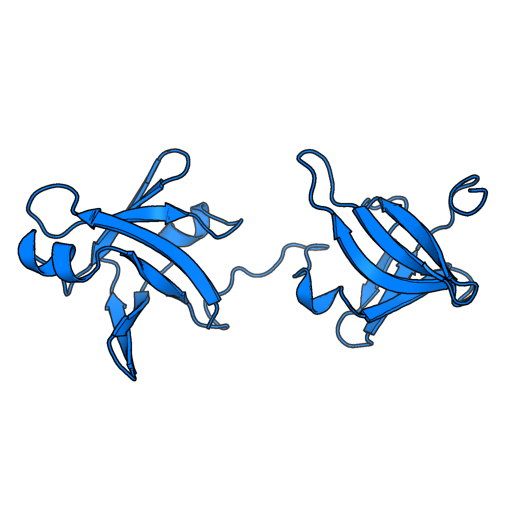 828 C CA . GLY A 1 101 ? 12.509 -6.318 -11.706 1.00 95.56 101 GLY A CA 1
ATOM 829 C C . GLY A 1 101 ? 11.892 -6.749 -13.036 1.00 95.56 101 GLY A C 1
ATOM 830 O O . GLY A 1 101 ? 12.453 -7.642 -13.674 1.00 95.56 101 GLY A O 1
ATOM 831 N N . LEU A 1 102 ? 10.803 -6.115 -13.491 1.00 97.94 102 LEU A N 1
ATOM 832 C CA . LEU A 1 102 ? 10.257 -6.381 -14.822 1.00 97.94 102 LEU A CA 1
ATOM 833 C C . LEU A 1 102 ? 11.289 -6.057 -15.904 1.00 97.94 102 LEU A C 1
ATOM 835 O O . LEU A 1 102 ? 11.941 -5.011 -15.871 1.00 97.94 102 LEU A O 1
ATOM 839 N N . LYS A 1 103 ? 11.407 -6.956 -16.883 1.00 98.06 103 LYS A N 1
ATOM 840 C CA . LYS A 1 103 ? 12.222 -6.750 -18.083 1.00 98.06 103 LYS A CA 1
ATOM 841 C C . LYS A 1 103 ? 11.469 -5.866 -19.065 1.00 98.06 103 LYS A C 1
ATOM 843 O O . LYS A 1 103 ? 10.337 -6.180 -19.428 1.00 98.06 103 LYS A O 1
ATOM 848 N N . VAL A 1 104 ? 12.100 -4.790 -19.511 1.00 97.38 104 VAL A N 1
ATOM 849 C CA . VAL A 1 104 ? 11.501 -3.835 -20.441 1.00 97.38 104 VAL A CA 1
ATOM 850 C C . VAL A 1 104 ? 11.952 -4.135 -21.862 1.00 97.38 104 VAL A C 1
ATOM 852 O O . VAL A 1 104 ? 13.141 -4.339 -22.111 1.00 97.38 104 VAL A O 1
ATOM 855 N N . PHE A 1 105 ? 10.995 -4.147 -22.784 1.00 96.50 105 PHE A N 1
ATOM 856 C CA . PHE A 1 105 ? 11.206 -4.339 -24.213 1.00 96.50 105 PHE A CA 1
ATOM 857 C C . PHE A 1 105 ? 10.541 -3.219 -25.014 1.00 96.50 105 PHE A C 1
ATOM 859 O O . PHE A 1 105 ? 9.526 -2.669 -24.582 1.00 96.50 105 PHE A O 1
ATOM 866 N N . ASP A 1 106 ? 11.079 -2.905 -26.190 1.00 95.00 106 ASP A N 1
ATOM 867 C CA . ASP A 1 106 ? 10.365 -2.088 -27.174 1.00 95.00 106 ASP A CA 1
ATOM 868 C C . ASP A 1 106 ? 9.297 -2.907 -27.932 1.00 95.00 106 ASP A C 1
ATOM 870 O O . ASP A 1 106 ? 9.162 -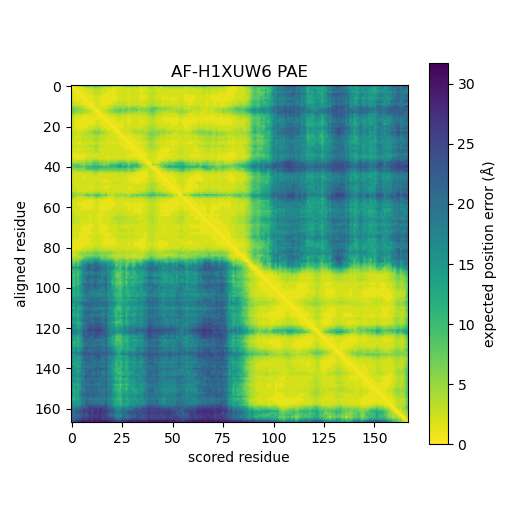4.124 -27.767 1.00 95.00 106 ASP A O 1
ATOM 874 N N . GLU A 1 107 ? 8.526 -2.242 -28.794 1.00 93.75 107 GLU A N 1
ATOM 875 C CA . GLU A 1 107 ? 7.505 -2.884 -29.637 1.00 93.75 107 GLU A CA 1
ATOM 876 C C . GLU A 1 107 ? 8.083 -3.842 -30.698 1.00 93.75 107 GLU A C 1
ATOM 878 O O . GLU A 1 107 ? 7.349 -4.677 -31.227 1.00 93.75 107 GLU A O 1
ATOM 883 N N . ALA A 1 108 ? 9.383 -3.759 -30.999 1.00 93.19 108 ALA A N 1
ATOM 884 C CA . ALA A 1 108 ? 10.085 -4.696 -31.876 1.00 93.19 108 ALA A CA 1
ATOM 885 C C . ALA A 1 108 ? 10.602 -5.940 -31.123 1.00 93.19 108 ALA A C 1
ATOM 887 O O . ALA A 1 108 ? 11.090 -6.881 -31.753 1.00 93.19 108 ALA A O 1
ATOM 888 N N . GLY A 1 109 ? 10.469 -5.976 -29.792 1.00 93.19 109 GLY A N 1
ATOM 889 C CA . GLY A 1 109 ? 10.962 -7.050 -28.934 1.00 93.19 109 GLY A CA 1
ATOM 890 C C . GLY A 1 109 ? 12.432 -6.902 -28.532 1.00 93.19 109 GLY A C 1
ATOM 891 O O . GLY A 1 109 ? 13.011 -7.850 -27.998 1.00 93.19 109 GLY A O 1
ATOM 892 N N . THR A 1 110 ? 13.048 -5.741 -28.762 1.00 93.94 110 THR A N 1
ATOM 893 C CA . THR A 1 110 ? 14.404 -5.434 -28.297 1.00 93.94 110 THR A CA 1
ATOM 894 C C . THR A 1 110 ? 14.386 -5.244 -26.791 1.00 93.94 110 THR A C 1
ATOM 896 O O . THR A 1 110 ? 13.596 -4.461 -26.269 1.00 93.94 110 THR A O 1
ATOM 899 N N . TYR A 1 111 ? 15.264 -5.944 -26.081 1.00 95.56 111 TYR A N 1
ATOM 900 C CA . TYR A 1 111 ? 15.432 -5.758 -24.645 1.00 95.56 111 TYR A CA 1
ATOM 901 C C . TYR A 1 111 ? 16.124 -4.426 -24.342 1.00 95.56 111 TYR A C 1
ATOM 903 O O . TYR A 1 111 ? 17.136 -4.100 -24.958 1.00 95.56 111 TYR A O 1
ATOM 911 N N . LEU A 1 112 ? 15.587 -3.680 -23.378 1.00 94.94 112 LEU A N 1
ATOM 912 C CA . LEU A 1 112 ? 16.065 -2.346 -23.011 1.00 94.94 112 LEU A CA 1
ATOM 913 C C . LEU A 1 112 ? 16.655 -2.289 -21.598 1.00 94.94 112 LEU A C 1
ATOM 915 O O . LEU A 1 112 ? 17.449 -1.398 -21.309 1.00 94.94 112 LEU A O 1
ATOM 919 N N . GLY A 1 113 ? 16.286 -3.217 -20.712 1.00 96.19 113 GLY A N 1
ATOM 920 C CA . GLY A 1 113 ? 16.769 -3.236 -19.332 1.00 96.19 113 GLY A CA 1
ATOM 921 C C . GLY A 1 113 ? 15.732 -3.736 -18.330 1.00 96.19 113 GLY A C 1
ATOM 922 O O . GLY A 1 113 ? 14.770 -4.415 -18.692 1.00 96.19 113 GLY A O 1
ATOM 923 N N . VAL A 1 114 ? 15.914 -3.383 -17.058 1.00 97.75 114 VAL A N 1
ATOM 924 C CA . VAL A 1 114 ? 15.003 -3.759 -15.964 1.00 97.75 114 VAL A CA 1
ATOM 925 C C . VAL A 1 114 ? 14.502 -2.562 -15.170 1.00 97.75 114 VAL A C 1
ATOM 927 O O . VAL A 1 114 ? 15.253 -1.625 -14.903 1.00 97.75 114 VAL A O 1
ATOM 930 N N . ILE A 1 115 ? 13.255 -2.629 -14.708 1.00 97.56 115 ILE A N 1
ATOM 931 C CA . ILE A 1 115 ? 12.724 -1.658 -13.747 1.00 97.56 115 ILE A CA 1
ATOM 932 C C . ILE A 1 115 ? 13.410 -1.849 -12.391 1.00 97.56 115 ILE A C 1
ATOM 934 O O . ILE A 1 115 ? 13.425 -2.953 -11.838 1.00 97.56 115 ILE A O 1
ATOM 938 N N . LYS A 1 116 ? 13.985 -0.774 -11.847 1.00 95.81 116 LYS A N 1
ATOM 939 C CA . LYS A 1 116 ? 14.676 -0.777 -10.546 1.00 95.81 116 LYS A CA 1
ATOM 940 C C . LYS A 1 116 ? 14.012 0.076 -9.484 1.00 95.81 116 LYS A C 1
ATOM 942 O O . LYS A 1 116 ? 14.228 -0.203 -8.308 1.00 95.81 116 LYS A O 1
ATOM 947 N N . ASP A 1 117 ? 13.219 1.059 -9.886 1.00 93.38 117 ASP A N 1
ATOM 948 C CA . ASP A 1 117 ? 12.513 1.933 -8.959 1.00 93.38 117 ASP A CA 1
ATOM 949 C C . ASP A 1 117 ? 11.247 2.519 -9.599 1.00 93.38 117 ASP A C 1
ATOM 951 O O . ASP A 1 117 ? 11.088 2.503 -10.826 1.00 93.38 117 ASP A O 1
ATOM 955 N N . VAL A 1 118 ? 10.354 3.040 -8.760 1.00 92.62 118 VAL A N 1
ATOM 956 C CA . VAL A 1 118 ? 9.145 3.764 -9.159 1.00 92.62 118 VAL A CA 1
ATOM 957 C C . VAL A 1 118 ? 9.076 5.065 -8.365 1.00 92.62 118 VAL A C 1
ATOM 959 O O . VAL A 1 118 ? 8.864 5.064 -7.154 1.00 92.62 118 VAL A O 1
ATOM 962 N N . LEU A 1 119 ? 9.227 6.187 -9.064 1.00 90.38 119 LEU A N 1
ATOM 963 C CA . LEU A 1 119 ? 9.108 7.522 -8.493 1.00 90.38 119 LEU A CA 1
ATOM 964 C C . LEU A 1 119 ? 7.652 7.976 -8.572 1.00 90.38 119 LEU A C 1
ATOM 966 O O . LEU A 1 119 ? 7.126 8.231 -9.655 1.00 90.38 119 LEU A O 1
ATOM 970 N N . THR A 1 120 ? 7.005 8.089 -7.416 1.00 82.81 120 THR A N 1
ATOM 971 C CA . THR A 1 120 ? 5.617 8.549 -7.316 1.00 82.81 120 THR A CA 1
ATOM 972 C C . THR A 1 120 ? 5.562 10.075 -7.275 1.00 82.81 120 THR A C 1
ATOM 974 O O . THR A 1 120 ? 6.113 10.700 -6.364 1.00 82.81 120 THR A O 1
ATOM 977 N N . TYR A 1 121 ? 4.864 10.692 -8.230 1.00 81.50 121 TYR A N 1
ATOM 978 C CA . TYR A 1 121 ? 4.599 12.135 -8.243 1.00 81.50 121 TYR A CA 1
ATOM 979 C C . TYR A 1 121 ? 3.097 12.417 -8.190 1.00 81.50 121 TYR A C 1
ATOM 981 O O . TYR A 1 121 ? 2.273 11.555 -8.464 1.00 81.50 121 TYR A O 1
ATOM 989 N N . THR A 1 122 ? 2.722 13.664 -7.890 1.00 71.25 122 THR A N 1
ATOM 990 C CA . THR A 1 122 ? 1.309 14.083 -7.830 1.00 71.25 122 THR A CA 1
ATOM 991 C C . THR A 1 122 ? 0.566 13.909 -9.160 1.00 71.25 122 THR A C 1
ATOM 993 O O . THR A 1 122 ? -0.651 13.762 -9.153 1.00 71.25 122 THR A O 1
ATOM 996 N N . ALA A 1 123 ? 1.278 13.993 -10.291 1.00 76.88 123 ALA A N 1
ATOM 997 C CA . ALA A 1 123 ? 0.679 13.940 -11.623 1.00 76.88 123 ALA A CA 1
ATOM 998 C C . ALA A 1 123 ? 0.670 12.522 -12.210 1.00 76.88 123 ALA A C 1
ATOM 1000 O O . ALA A 1 123 ? -0.400 12.018 -12.521 1.00 76.88 123 ALA A O 1
ATOM 1001 N N . ASN A 1 124 ? 1.843 11.904 -12.376 1.00 80.00 124 ASN A N 1
ATOM 1002 C CA . ASN A 1 124 ? 1.998 10.532 -12.863 1.00 80.00 124 ASN A CA 1
ATOM 1003 C C . ASN A 1 124 ? 3.260 9.915 -12.260 1.00 80.00 124 ASN A C 1
ATOM 1005 O O . ASN A 1 124 ? 4.229 10.632 -11.994 1.00 80.00 124 ASN A O 1
ATOM 1009 N N . ASP A 1 125 ? 3.266 8.594 -12.128 1.00 89.81 125 ASP A N 1
ATOM 1010 C CA . ASP A 1 125 ? 4.458 7.851 -11.738 1.00 89.81 125 ASP A CA 1
ATOM 1011 C C . ASP A 1 125 ? 5.510 7.855 -12.856 1.00 89.81 125 ASP A C 1
ATOM 1013 O O . ASP A 1 125 ? 5.203 7.982 -14.047 1.00 89.81 125 ASP A O 1
ATOM 1017 N N . VAL A 1 126 ? 6.772 7.709 -12.464 1.00 92.75 126 VAL A N 1
ATOM 1018 C CA . VAL A 1 126 ? 7.910 7.566 -13.375 1.00 92.75 126 VAL A CA 1
ATOM 1019 C C . VAL A 1 126 ? 8.676 6.306 -13.001 1.00 92.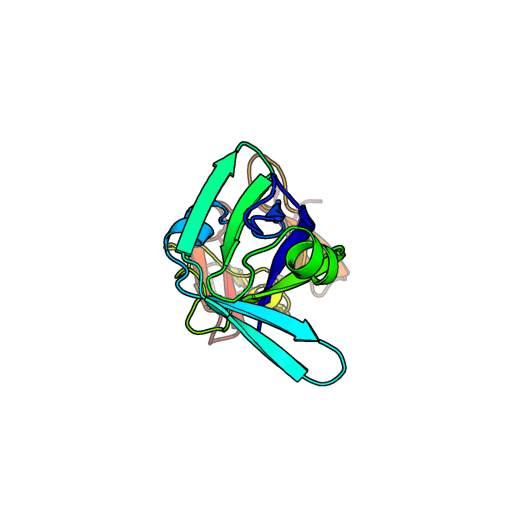75 126 VAL A C 1
ATOM 1021 O O . VAL A 1 126 ? 9.147 6.167 -11.873 1.00 92.75 126 VAL A O 1
ATOM 1024 N N . TYR A 1 127 ? 8.811 5.380 -13.944 1.00 95.00 127 TYR A N 1
ATOM 1025 C CA . TYR A 1 127 ? 9.583 4.159 -13.748 1.00 95.00 127 TYR A CA 1
ATOM 1026 C C . TYR A 1 127 ? 11.053 4.406 -14.073 1.00 95.00 127 TYR A C 1
ATOM 1028 O O . TYR A 1 127 ? 11.375 5.028 -15.086 1.00 95.00 127 TYR A O 1
ATOM 1036 N N . VAL A 1 128 ? 11.944 3.897 -13.226 1.00 95.62 128 VAL A N 1
ATOM 1037 C CA . VAL A 1 128 ? 13.392 3.977 -13.438 1.00 95.62 128 VAL A CA 1
ATOM 1038 C C . VAL A 1 128 ? 13.855 2.684 -14.095 1.00 95.62 128 VAL A C 1
ATOM 1040 O O . VAL A 1 128 ? 13.908 1.626 -13.459 1.00 95.62 128 VAL A O 1
ATOM 1043 N N . LEU A 1 129 ? 14.163 2.773 -15.386 1.00 95.75 129 LEU A N 1
ATOM 1044 C CA . LEU A 1 129 ? 14.748 1.698 -16.172 1.00 95.75 129 LEU A CA 1
ATOM 1045 C C . LEU A 1 129 ? 16.267 1.742 -16.038 1.00 95.75 129 LEU A C 1
ATOM 1047 O O . LEU A 1 129 ? 16.890 2.734 -16.395 1.00 95.75 129 LEU A O 1
ATOM 1051 N N . HIS A 1 130 ? 16.861 0.641 -15.596 1.00 96.06 130 HIS A N 1
ATOM 1052 C CA . HIS A 1 130 ? 18.301 0.436 -15.663 1.00 96.06 130 HIS A CA 1
ATOM 1053 C C . HIS A 1 130 ? 18.640 -0.382 -16.905 1.00 96.06 130 HIS A C 1
ATOM 1055 O O . HIS A 1 130 ? 18.212 -1.536 -17.028 1.00 96.06 130 HIS A O 1
ATOM 1061 N N . THR A 1 131 ? 19.406 0.214 -17.809 1.00 92.75 131 THR A N 1
ATOM 1062 C CA . THR A 1 131 ? 19.863 -0.411 -19.052 1.00 92.75 131 T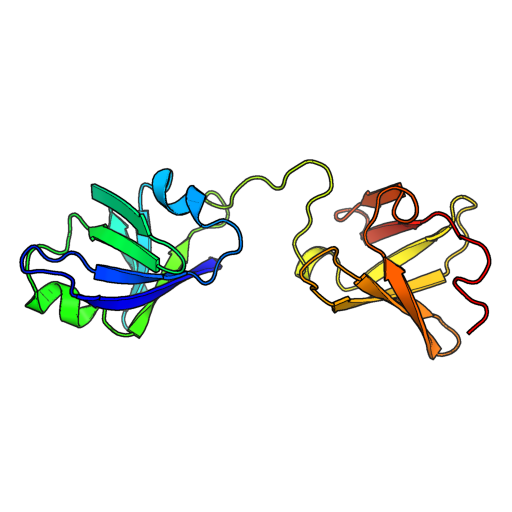HR A CA 1
ATOM 1063 C C . THR A 1 131 ? 21.100 -1.285 -18.816 1.00 92.75 131 THR A C 1
ATOM 1065 O O . THR A 1 131 ? 21.776 -1.178 -17.790 1.00 92.75 131 THR A O 1
ATOM 1068 N N . GLU A 1 132 ? 21.426 -2.177 -19.759 1.00 89.00 132 GLU A N 1
ATOM 1069 C CA . GLU A 1 132 ? 22.602 -3.059 -19.623 1.00 89.00 132 GLU A CA 1
ATOM 1070 C C . GLU A 1 132 ? 23.939 -2.306 -19.646 1.00 89.00 132 GLU A C 1
ATOM 1072 O O . GLU A 1 132 ? 24.904 -2.750 -19.028 1.00 89.00 132 GLU A O 1
ATOM 1077 N N . ASP A 1 133 ? 23.993 -1.151 -20.312 1.00 87.62 133 ASP A N 1
ATOM 1078 C CA . ASP A 1 133 ? 25.149 -0.248 -20.323 1.00 87.62 133 ASP A CA 1
ATOM 1079 C C . ASP A 1 133 ? 25.245 0.632 -19.059 1.00 87.62 133 ASP A C 1
ATOM 1081 O O . ASP A 1 133 ? 26.145 1.464 -18.956 1.00 87.62 133 ASP A O 1
ATOM 1085 N N . GLY A 1 134 ? 24.367 0.413 -18.072 1.00 87.06 134 GLY A N 1
ATOM 1086 C CA . GLY A 1 134 ? 24.433 1.036 -16.749 1.00 87.06 134 GLY A CA 1
ATOM 1087 C C . GLY A 1 134 ? 23.844 2.443 -16.674 1.00 87.06 134 GLY A C 1
ATOM 1088 O O . GLY A 1 134 ? 24.100 3.147 -15.699 1.00 87.06 134 GLY A O 1
ATOM 1089 N N . ARG A 1 135 ? 23.077 2.867 -17.685 1.00 90.38 135 ARG A N 1
ATOM 1090 C CA . ARG A 1 135 ? 22.338 4.133 -17.659 1.00 90.38 135 ARG A CA 1
ATOM 1091 C C . ARG A 1 135 ? 20.998 3.959 -16.953 1.00 90.38 135 ARG A C 1
ATOM 1093 O O . ARG A 1 135 ? 20.407 2.878 -16.941 1.00 90.38 135 ARG A O 1
ATOM 1100 N N . GLU A 1 136 ? 20.513 5.060 -16.394 1.00 92.62 136 GLU A N 1
ATOM 1101 C CA . GLU A 1 136 ? 19.157 5.163 -15.870 1.00 92.62 136 GLU A CA 1
ATOM 1102 C C . GLU A 1 136 ? 18.304 5.979 -16.837 1.00 92.62 136 GLU A C 1
ATOM 1104 O O . GLU A 1 136 ? 18.654 7.099 -17.205 1.00 92.62 136 GLU A O 1
ATOM 1109 N N . VAL A 1 137 ? 17.173 5.409 -17.238 1.00 92.56 137 VAL A N 1
ATOM 1110 C CA . VAL A 1 137 ? 16.206 6.035 -18.135 1.00 92.56 137 VAL A CA 1
ATOM 1111 C C . VAL A 1 137 ? 14.887 6.194 -17.394 1.00 92.56 137 VAL A C 1
ATOM 1113 O O . VAL A 1 137 ? 14.357 5.246 -16.815 1.00 92.56 137 VAL A O 1
ATOM 1116 N N . LEU A 1 138 ? 14.351 7.412 -17.413 1.00 92.31 138 LEU A N 1
ATOM 1117 C CA . LEU A 1 138 ? 13.086 7.745 -16.769 1.00 92.31 138 LEU A CA 1
ATOM 1118 C C . LEU A 1 138 ? 11.934 7.533 -17.748 1.00 92.31 138 LEU A C 1
ATOM 1120 O O . LEU A 1 138 ? 11.824 8.227 -18.757 1.00 92.31 138 LEU A O 1
ATOM 1124 N N . LEU A 1 139 ? 11.059 6.584 -17.432 1.00 92.38 139 LEU A N 1
ATOM 1125 C CA . LEU A 1 139 ? 9.903 6.223 -18.242 1.00 92.38 139 LEU A CA 1
ATOM 1126 C C . LEU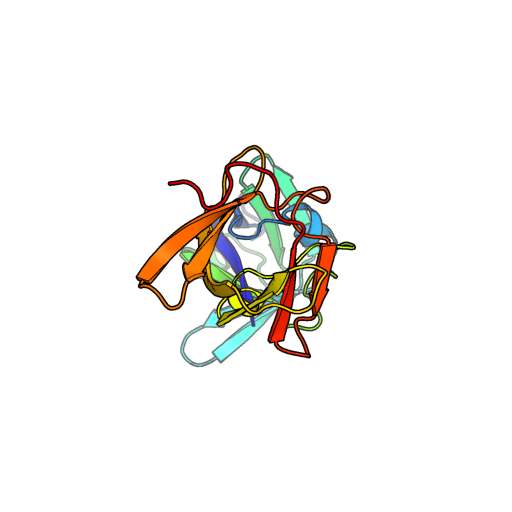 A 1 139 ? 8.625 6.770 -17.596 1.00 92.38 139 LEU A C 1
ATOM 1128 O O . LEU A 1 139 ? 8.222 6.282 -16.539 1.00 92.38 139 LEU A O 1
ATOM 1132 N N . PRO A 1 140 ? 7.946 7.757 -18.203 1.00 91.69 140 PRO A N 1
ATOM 1133 C CA . PRO A 1 140 ? 6.651 8.205 -17.708 1.00 91.69 140 PRO A CA 1
ATOM 1134 C C . PRO A 1 140 ? 5.624 7.065 -17.779 1.00 91.69 140 PRO A C 1
ATOM 1136 O O . PRO A 1 140 ? 5.441 6.464 -18.841 1.00 91.69 140 PRO A O 1
ATOM 1139 N N . ALA A 1 141 ? 4.921 6.791 -16.679 1.00 91.00 141 ALA A N 1
ATOM 1140 C CA . ALA A 1 141 ? 3.886 5.759 -16.599 1.00 91.00 141 ALA A CA 1
ATOM 1141 C C . ALA A 1 141 ? 2.573 6.222 -17.262 1.00 91.00 141 ALA A C 1
ATOM 1143 O O . ALA A 1 141 ? 1.541 6.394 -16.620 1.00 91.00 141 ALA A O 1
ATOM 1144 N N . ILE A 1 142 ? 2.624 6.479 -18.570 1.00 89.81 142 ILE A N 1
ATOM 1145 C CA . ILE A 1 142 ? 1.499 6.961 -19.381 1.00 89.81 142 ILE A CA 1
ATOM 1146 C C . ILE A 1 142 ? 1.265 6.040 -20.579 1.00 89.81 142 ILE A C 1
ATOM 1148 O O . ILE A 1 142 ? 2.206 5.466 -21.123 1.00 89.81 142 ILE A O 1
ATOM 1152 N N . LYS A 1 143 ? 0.018 5.966 -21.061 1.00 87.50 143 LYS A N 1
ATOM 1153 C CA . LYS A 1 143 ? -0.399 5.061 -22.156 1.00 87.50 143 LYS A CA 1
ATOM 1154 C C . LYS A 1 143 ? 0.331 5.282 -23.489 1.00 87.50 143 LYS A C 1
ATOM 1156 O O . LYS A 1 143 ? 0.371 4.400 -24.352 1.00 87.50 143 LYS A O 1
ATOM 1161 N N . SER A 1 144 ? 0.891 6.472 -23.713 1.00 89.38 144 SER A N 1
ATOM 1162 C CA . SER A 1 144 ? 1.704 6.725 -24.906 1.00 89.38 144 SER A CA 1
ATOM 1163 C C . SER A 1 144 ? 3.055 6.011 -24.846 1.00 89.38 144 SER A C 1
ATOM 1165 O O . SER A 1 144 ? 3.532 5.615 -25.905 1.00 89.38 144 SER A O 1
ATOM 1167 N N . VAL A 1 145 ? 3.605 5.786 -23.647 1.00 92.25 145 VAL A N 1
ATOM 1168 C CA . VAL A 1 145 ? 4.901 5.134 -23.405 1.00 92.25 145 VAL A CA 1
ATOM 1169 C C . VAL A 1 145 ? 4.708 3.674 -23.020 1.00 92.25 145 VAL A C 1
ATOM 1171 O O . VAL A 1 145 ? 5.192 2.799 -23.722 1.00 92.25 145 VAL A O 1
ATOM 1174 N N . VAL A 1 146 ? 3.972 3.379 -21.950 1.00 93.62 146 VAL A N 1
ATOM 1175 C CA . VAL A 1 146 ? 3.754 2.007 -21.474 1.00 93.62 146 VAL A CA 1
ATOM 1176 C C . VAL A 1 146 ? 2.588 1.397 -22.245 1.00 93.62 146 VAL A C 1
ATOM 1178 O O . VAL A 1 146 ? 1.451 1.850 -22.123 1.00 93.62 146 VAL A O 1
ATOM 1181 N N . LYS A 1 147 ? 2.875 0.390 -23.076 1.00 94.00 147 LYS A N 1
ATOM 1182 C CA . LYS A 1 147 ? 1.879 -0.259 -23.946 1.00 94.00 147 LYS A CA 1
ATOM 1183 C C . LYS A 1 147 ? 1.271 -1.495 -23.324 1.00 94.00 147 LYS A C 1
ATOM 1185 O O . LYS A 1 147 ? 0.087 -1.756 -23.513 1.00 94.00 147 LYS A O 1
ATOM 1190 N N . LYS A 1 148 ? 2.088 -2.268 -22.614 1.00 93.44 148 LYS A N 1
ATOM 1191 C CA . LYS A 1 148 ? 1.650 -3.494 -21.960 1.00 93.44 148 LYS A CA 1
ATOM 1192 C C . LYS A 1 148 ? 2.525 -3.779 -20.752 1.00 93.44 148 LYS A C 1
ATOM 1194 O O . LYS A 1 148 ? 3.744 -3.652 -20.832 1.00 93.44 148 LYS A O 1
ATOM 1199 N N . VAL A 1 149 ? 1.907 -4.235 -19.672 1.00 94.44 149 VAL A N 1
ATOM 1200 C CA . VAL A 1 149 ? 2.604 -4.813 -18.524 1.00 94.44 149 VAL A CA 1
ATOM 1201 C C . VAL A 1 149 ? 2.051 -6.216 -18.317 1.00 94.44 149 VAL A C 1
ATOM 1203 O O . VAL A 1 149 ? 0.841 -6.423 -18.293 1.00 94.44 149 VAL A O 1
ATOM 1206 N N . ASP A 1 150 ? 2.941 -7.191 -18.216 1.00 92.88 150 ASP A N 1
ATOM 1207 C CA . ASP A 1 150 ? 2.606 -8.578 -17.929 1.00 92.88 150 ASP A CA 1
ATOM 1208 C C . ASP A 1 150 ? 3.406 -9.013 -16.702 1.00 92.88 150 ASP A C 1
ATOM 1210 O O . ASP A 1 150 ? 4.548 -9.471 -16.792 1.00 92.88 150 ASP A O 1
ATOM 1214 N N . VAL A 1 151 ? 2.799 -8.808 -15.532 1.00 91.19 151 VAL A N 1
ATOM 1215 C CA . VAL A 1 151 ? 3.407 -9.122 -14.232 1.00 91.19 151 VAL A CA 1
ATOM 1216 C C . VAL A 1 151 ? 3.693 -10.619 -14.103 1.00 91.19 151 VAL A C 1
ATOM 1218 O O . VAL A 1 151 ? 4.714 -10.999 -13.538 1.00 91.19 151 VAL A O 1
ATOM 1221 N N . GLN A 1 152 ? 2.841 -11.483 -14.668 1.00 89.19 152 GLN A N 1
ATOM 1222 C CA . GLN A 1 152 ? 3.041 -12.934 -14.596 1.00 89.19 152 GLN A CA 1
ATOM 1223 C C . GLN A 1 152 ? 4.244 -13.383 -15.427 1.00 89.19 152 GLN A C 1
ATOM 1225 O O . GLN A 1 152 ? 5.027 -14.218 -14.977 1.00 89.19 152 GLN A O 1
ATOM 1230 N N . ALA A 1 153 ? 4.403 -12.823 -16.627 1.00 93.94 153 ALA A N 1
ATOM 1231 C CA . ALA A 1 153 ? 5.558 -13.090 -17.476 1.00 93.94 153 ALA A CA 1
ATOM 1232 C C . ALA A 1 153 ? 6.818 -12.316 -17.044 1.00 93.94 153 ALA A C 1
ATOM 1234 O O . ALA A 1 153 ? 7.917 -12.625 -17.508 1.00 93.94 153 ALA A O 1
ATOM 1235 N N . GLY A 1 154 ? 6.680 -11.325 -16.160 1.00 95.94 154 GLY A N 1
ATOM 1236 C CA . GLY A 1 154 ? 7.785 -10.501 -15.685 1.00 95.94 154 GLY A CA 1
ATOM 1237 C C . GLY A 1 154 ? 8.289 -9.502 -16.733 1.00 95.94 154 GLY A C 1
ATOM 1238 O O . GLY A 1 154 ? 9.487 -9.204 -16.764 1.00 95.94 154 GLY A O 1
ATOM 1239 N N . VAL A 1 155 ? 7.409 -9.018 -17.620 1.00 97.19 155 VAL A N 1
ATOM 1240 C CA . VAL A 1 155 ? 7.787 -8.160 -18.756 1.00 97.19 155 VAL A CA 1
ATOM 1241 C C . VAL A 1 155 ? 6.923 -6.907 -18.886 1.00 97.19 155 VAL A C 1
ATOM 1243 O O . VAL A 1 155 ? 5.745 -6.890 -18.538 1.00 97.19 155 VAL A O 1
ATOM 1246 N N . MET A 1 156 ? 7.512 -5.856 -19.448 1.00 97.25 156 MET A N 1
ATOM 1247 C CA . MET A 1 156 ? 6.849 -4.609 -19.818 1.00 97.25 156 MET A CA 1
ATOM 1248 C C . MET A 1 156 ? 7.233 -4.242 -21.254 1.00 97.25 156 MET A C 1
ATOM 1250 O O . MET A 1 156 ? 8.408 -4.274 -21.609 1.00 97.25 156 MET A O 1
ATOM 1254 N N . THR A 1 157 ? 6.253 -3.877 -22.076 1.00 96.88 157 THR A N 1
ATOM 1255 C CA . THR A 1 157 ? 6.466 -3.374 -23.439 1.00 96.88 157 THR A CA 1
ATOM 1256 C C . THR A 1 157 ? 6.218 -1.875 -23.471 1.00 96.88 157 THR A C 1
ATOM 1258 O O . THR A 1 157 ? 5.148 -1.413 -23.056 1.00 96.88 157 THR A O 1
ATOM 1261 N N . ILE A 1 158 ? 7.187 -1.125 -23.992 1.00 95.69 158 ILE A N 1
ATOM 1262 C CA . ILE A 1 158 ? 7.101 0.325 -24.148 1.00 95.69 158 ILE A CA 1
ATOM 1263 C C . ILE A 1 158 ? 7.210 0.752 -25.610 1.00 95.69 158 ILE A C 1
ATOM 1265 O O . ILE A 1 158 ? 7.806 0.069 -26.439 1.00 95.69 158 ILE A O 1
ATOM 1269 N N . HIS A 1 159 ? 6.669 1.927 -25.901 1.00 93.75 159 HIS A N 1
ATOM 1270 C CA . HIS A 1 159 ? 6.929 2.672 -27.119 1.00 93.75 159 HIS A CA 1
ATOM 1271 C C . HIS A 1 159 ? 8.059 3.671 -26.872 1.00 93.75 159 HIS A C 1
ATOM 1273 O O . HIS A 1 159 ? 7.996 4.488 -25.948 1.00 93.75 159 HIS A O 1
ATOM 1279 N N . LEU A 1 160 ? 9.091 3.599 -27.709 1.00 86.00 160 LEU A N 1
ATOM 1280 C CA . LEU A 1 160 ? 10.226 4.510 -27.666 1.00 86.00 160 LEU A CA 1
ATOM 1281 C C . LEU A 1 160 ? 9.829 5.851 -28.287 1.00 86.00 160 LEU A C 1
ATOM 1283 O O . LEU A 1 160 ? 9.599 5.940 -29.490 1.00 86.00 160 LEU A O 1
ATOM 1287 N N . MET A 1 161 ? 9.761 6.897 -27.465 1.00 77.88 161 MET A N 1
ATOM 1288 C CA . MET A 1 161 ? 9.669 8.271 -27.963 1.00 77.88 161 MET A CA 1
ATOM 1289 C C . MET A 1 161 ? 11.070 8.768 -28.343 1.00 77.88 161 MET A C 1
ATOM 1291 O O . MET A 1 161 ? 12.049 8.415 -27.682 1.00 77.88 161 MET A O 1
ATOM 1295 N N . GLU A 1 162 ? 11.171 9.611 -29.374 1.00 72.88 162 GLU A N 1
ATOM 1296 C CA . GLU A 1 162 ? 12.422 10.323 -29.675 1.00 72.88 162 GLU A CA 1
ATOM 1297 C C . GLU A 1 162 ? 12.917 11.083 -28.432 1.00 72.88 162 GLU A C 1
ATOM 1299 O O . GLU A 1 162 ? 12.119 11.672 -27.698 1.00 72.88 162 GLU A O 1
ATOM 1304 N N . GLY A 1 163 ? 14.228 11.057 -28.172 1.00 69.38 163 GLY A N 1
ATOM 1305 C CA . GLY A 1 163 ? 14.831 11.729 -27.018 1.00 69.38 163 GLY A CA 1
ATOM 1306 C C . GLY A 1 163 ? 14.847 10.929 -25.713 1.00 69.38 163 GLY A C 1
ATOM 1307 O O . GLY A 1 163 ? 15.522 11.337 -24.773 1.00 69.38 163 GLY A O 1
ATOM 1308 N N . LEU A 1 164 ? 14.143 9.793 -25.619 1.00 73.62 164 LEU A N 1
ATOM 1309 C CA . LEU A 1 164 ? 13.998 9.057 -24.353 1.00 73.62 164 LEU A CA 1
ATOM 1310 C C . LEU A 1 164 ? 15.310 8.408 -23.867 1.00 73.62 164 LEU A C 1
ATOM 1312 O O . LEU A 1 164 ? 15.513 8.272 -22.666 1.00 73.62 164 LEU A O 1
ATOM 1316 N N . PHE A 1 165 ? 16.195 8.034 -24.794 1.00 71.44 165 PHE A N 1
ATOM 1317 C CA . PHE A 1 165 ? 17.490 7.386 -24.523 1.00 71.44 165 PHE A CA 1
ATOM 1318 C C . PHE A 1 165 ? 18.697 8.246 -24.940 1.00 71.44 165 PHE A C 1
ATOM 1320 O O . PHE A 1 165 ? 19.830 7.762 -24.907 1.00 71.44 165 PHE A O 1
ATOM 1327 N N . ASP A 1 166 ? 18.460 9.503 -25.325 1.00 67.44 166 ASP A N 1
ATOM 1328 C CA . ASP A 1 166 ? 19.487 10.425 -25.835 1.00 67.44 166 ASP A CA 1
ATOM 1329 C C . ASP A 1 166 ? 20.200 11.218 -24.715 1.00 67.44 166 ASP A C 1
ATOM 1331 O O . ASP A 1 166 ? 20.917 12.181 -24.997 1.00 67.44 166 ASP A O 1
ATOM 1335 N N . LEU A 1 167 ? 19.997 10.825 -23.450 1.00 51.69 167 LEU A N 1
ATOM 1336 C CA . LEU A 1 167 ? 20.569 11.446 -22.248 1.00 51.69 167 LEU A CA 1
ATOM 1337 C C . LEU A 1 167 ? 21.751 10.648 -21.679 1.00 51.69 167 LEU A C 1
ATOM 1339 O O . LEU A 1 167 ? 21.703 9.392 -21.688 1.00 51.69 167 LEU A O 1
#

Sequence (167 aa):
MFVVGRVLKPQGINGSVKVEIITSFPEHFMDLKKVYVQKENKKQAYSIEQVRLSNRFVFIKFAEVNSIEEAETLRNQYLYITGDDLMPLGEDEYYIHDLLGLKVFDEAGTYLGVIKDVLTYTANDVYVLHTEDGREVLLPAIKSVVKKVDVQAGVMTIHLMEGLFDL

pLDDT: mean 90.8, std 8.41, range [51.69, 98.25]

Nearest PDB structures (foldseek):
  2f1l-assembly1_A-2  TM=5.119E-01  e=7.906E-16  Pseudomonas aeruginosa
  3a1p-assembly2_C  TM=7.321E-01  e=1.286E-11  Thermus thermophilus HB8
  3h9n-assembly1_A  TM=4.679E-01  e=4.307E-13  Haemophilus influenzae
  2qgg-assembly1_A  TM=4.824E-01  e=8.313E-13  Acinetobacter calcoaceticus
  7cq1-assembly1_A  TM=8.391E-01  e=1.420E-04  Mycobacterium tuberculosis H37Rv